Protein AF-A0A527H981-F1 (afdb_monomer_lite)

Radius of gyration: 17.96 Å; chains: 1; bounding box: 39×28×57 Å

Secondary structure (DSSP, 8-state):
-EEEEEEBSSSTT-EEEEEE-SS-EEEE-SS--TT-SSBPBPPPPP-SEEE---TT----S-HHHHHHHHHHHHHT-TT-------TTTHHHHHHHH--S--EEEGGGHHHHHHHHH-GGGB-TTHHHHHHHHHHHSEEE-TTSPPP-

Foldseek 3Di:
DDKDWWFQQQWVVQIKMWDDPPPFIEIEREHHDPQQQWFHTDDDDDGPYYHYDCPPPPDVQHPLNVLQVVQVVQVVCPVGDDDDDDLIGPVLSNLVSHPDEEADAQVSLVSQLVRLVPVVGTDPPSSVSSVVSSVRHHHDHPPDDDDD

Sequence (148 aa):
LTIRTGRSGHVVGGVWFAVDDGESRVAYSADVVPDSNVFVMDTIPHCDLLVLDASYGADPVPGTARAREISQWVARHSDGCLLPTPLSGRSLELIAALPGPFAIHAGMRSSLEAQIGATAALLPGVSALLRRRLQEAADWTDADPLPS

Structure (mmCIF, N/CA/C/O backbone):
data_AF-A0A527H981-F1
#
_entry.id   AF-A0A527H981-F1
#
loop_
_atom_site.group_PDB
_atom_site.id
_atom_site.type_symbol
_atom_site.label_atom_id
_atom_site.label_alt_id
_atom_site.label_comp_id
_atom_site.label_asym_id
_atom_site.label_entity_id
_atom_site.label_seq_id
_atom_site.pdbx_PDB_ins_code
_atom_site.Cartn_x
_atom_site.Cartn_y
_atom_site.Cartn_z
_atom_site.occupancy
_atom_site.B_iso_or_equiv
_atom_site.auth_seq_id
_atom_site.auth_comp_id
_atom_site.auth_asym_id
_atom_site.auth_atom_id
_atom_site.pdbx_PDB_model_num
ATOM 1 N N . LEU A 1 1 ? -7.596 4.588 30.648 1.00 92.75 1 LEU A N 1
ATOM 2 C CA . LEU A 1 1 ? -7.372 4.972 29.240 1.00 92.75 1 LEU A CA 1
ATOM 3 C C . LEU A 1 1 ? -6.395 4.001 28.588 1.00 92.75 1 LEU A C 1
ATOM 5 O O . LEU A 1 1 ? -5.260 3.889 29.044 1.00 92.75 1 LEU A O 1
ATOM 9 N N . THR A 1 2 ? -6.827 3.309 27.541 1.00 97.50 2 THR A N 1
ATOM 10 C CA . THR A 1 2 ? -6.026 2.379 26.742 1.00 97.50 2 THR A CA 1
ATOM 11 C C . THR A 1 2 ? -6.109 2.784 25.276 1.00 97.50 2 THR A C 1
ATOM 13 O O . THR A 1 2 ? -7.185 3.114 24.783 1.00 97.50 2 THR A O 1
ATOM 16 N N . ILE A 1 3 ? -4.972 2.753 24.578 1.00 97.56 3 ILE A N 1
ATOM 17 C CA . ILE A 1 3 ? -4.891 3.033 23.142 1.00 97.56 3 ILE A CA 1
ATOM 18 C C . ILE A 1 3 ? -4.506 1.744 22.426 1.00 97.56 3 ILE A C 1
ATOM 20 O O . ILE A 1 3 ? -3.540 1.079 22.800 1.00 97.56 3 ILE A O 1
ATOM 24 N N . ARG A 1 4 ? -5.263 1.399 21.387 1.00 97.62 4 ARG A N 1
ATOM 25 C CA . ARG A 1 4 ? -4.958 0.301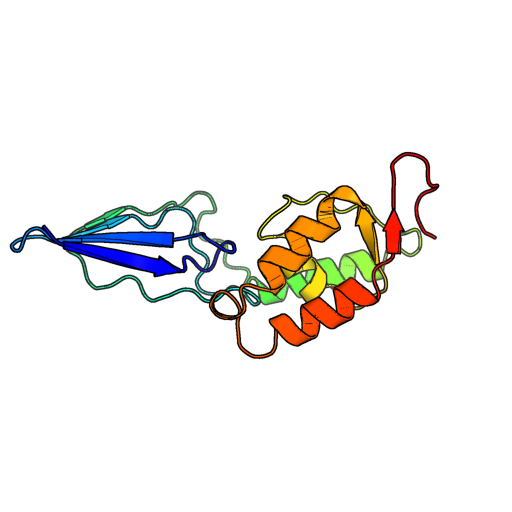 20.467 1.00 97.62 4 ARG A CA 1
ATOM 26 C C . ARG A 1 4 ? -4.780 0.866 19.073 1.00 97.62 4 ARG A C 1
ATOM 28 O O . ARG A 1 4 ? -5.548 1.732 18.675 1.00 97.62 4 ARG A O 1
ATOM 35 N N . THR A 1 5 ? -3.812 0.354 18.331 1.00 97.62 5 THR A N 1
ATOM 36 C CA . THR A 1 5 ? -3.579 0.733 16.937 1.00 97.62 5 THR A CA 1
ATOM 37 C C . THR A 1 5 ? -3.609 -0.498 16.045 1.00 97.62 5 THR A C 1
ATOM 39 O O . THR A 1 5 ? -3.434 -1.626 16.516 1.00 97.62 5 THR A O 1
ATOM 42 N N . GLY A 1 6 ? -3.820 -0.276 14.755 1.00 97.50 6 GLY A N 1
ATOM 43 C CA . GLY A 1 6 ? -3.646 -1.294 13.730 1.00 97.50 6 GLY A CA 1
ATOM 44 C C . GLY A 1 6 ? -3.369 -0.660 12.378 1.00 97.50 6 GLY A C 1
ATOM 45 O O . GLY A 1 6 ? -3.583 0.536 12.187 1.00 97.50 6 GLY A O 1
ATOM 46 N N . ARG A 1 7 ? -2.840 -1.454 11.450 1.00 97.62 7 ARG A N 1
ATOM 47 C CA . ARG A 1 7 ? -2.476 -1.020 10.097 1.00 97.62 7 ARG A CA 1
ATOM 48 C C . ARG A 1 7 ? -3.726 -0.590 9.331 1.00 97.62 7 ARG A C 1
ATOM 50 O O . ARG A 1 7 ? -4.739 -1.288 9.376 1.00 97.62 7 ARG A O 1
ATOM 57 N N . SER A 1 8 ? -3.652 0.521 8.601 1.00 96.50 8 SER A N 1
ATOM 58 C CA . SER A 1 8 ? -4.806 1.065 7.868 1.00 96.50 8 SER A CA 1
ATOM 59 C C . SER A 1 8 ? -5.022 0.451 6.479 1.00 96.50 8 SER A C 1
ATOM 61 O O . SER A 1 8 ? -6.052 0.689 5.854 1.00 96.50 8 SER A O 1
ATOM 63 N N . GLY A 1 9 ? -4.055 -0.316 5.965 1.00 95.94 9 GLY A N 1
ATOM 64 C CA . GLY A 1 9 ? -4.081 -0.824 4.589 1.00 95.94 9 GLY A CA 1
ATOM 65 C C . GLY A 1 9 ? -3.854 0.246 3.514 1.00 95.94 9 GLY A C 1
ATOM 66 O O . GLY A 1 9 ? -3.883 -0.070 2.332 1.00 95.94 9 GLY A O 1
ATOM 67 N N . HIS A 1 10 ? -3.615 1.507 3.889 1.00 95.12 10 HIS A N 1
ATOM 68 C CA . HIS A 1 10 ? -3.446 2.595 2.923 1.00 95.12 10 HIS A CA 1
ATOM 69 C C . HIS A 1 10 ? -1.988 2.766 2.467 1.00 95.12 10 HIS A C 1
ATOM 71 O O . HIS A 1 10 ? -1.702 2.787 1.271 1.00 95.12 10 HIS A O 1
ATOM 77 N N . VAL A 1 11 ? -1.061 2.866 3.425 1.00 96.19 11 VAL A N 1
ATOM 78 C CA . VAL A 1 11 ? 0.387 3.035 3.211 1.00 96.19 11 VAL A CA 1
ATOM 79 C C . VAL A 1 11 ? 1.172 2.349 4.332 1.00 96.19 11 VAL A C 1
ATOM 81 O O . VAL A 1 11 ? 0.643 2.124 5.423 1.00 96.19 11 VAL A O 1
ATOM 84 N N . VAL A 1 12 ? 2.464 2.071 4.122 1.00 96.69 12 VAL A N 1
ATOM 85 C CA . VAL A 1 12 ? 3.352 1.651 5.223 1.00 96.69 12 VAL A CA 1
ATOM 86 C C . VAL A 1 12 ? 3.402 2.742 6.294 1.00 96.69 12 VAL A C 1
ATOM 88 O O . VAL A 1 12 ? 3.679 3.899 5.991 1.00 96.69 12 VAL A O 1
ATOM 91 N N . GLY A 1 13 ? 3.151 2.361 7.548 1.00 94.94 13 GLY A N 1
ATOM 92 C CA . GLY A 1 13 ? 3.095 3.283 8.687 1.00 94.94 13 GLY A CA 1
ATOM 93 C C . GLY A 1 13 ? 1.733 3.955 8.895 1.00 94.94 13 GLY A C 1
ATOM 94 O O . GLY A 1 13 ? 1.532 4.572 9.937 1.00 94.94 13 GLY A O 1
ATOM 95 N N . GLY A 1 14 ? 0.788 3.801 7.960 1.00 95.69 14 GLY A N 1
ATOM 96 C CA . GLY A 1 14 ? -0.595 4.236 8.142 1.00 95.69 14 GLY A CA 1
ATOM 97 C C . GLY A 1 14 ? -1.299 3.391 9.202 1.00 95.69 14 GLY A C 1
ATOM 98 O O . GLY A 1 14 ? -1.247 2.156 9.156 1.00 95.69 14 GLY A O 1
ATOM 99 N N . VAL A 1 15 ? -1.950 4.051 10.162 1.00 96.81 15 VAL A N 1
ATOM 100 C CA . VAL A 1 15 ? -2.636 3.390 11.275 1.00 96.81 15 VAL A CA 1
ATOM 101 C C . VAL A 1 15 ? -4.013 3.982 11.525 1.00 96.81 15 VAL A C 1
ATOM 103 O O . VAL A 1 15 ? -4.213 5.187 11.399 1.00 96.81 15 VAL A O 1
ATOM 106 N N . TRP A 1 16 ? -4.931 3.131 11.965 1.00 97.69 16 TRP A N 1
ATOM 107 C CA . TRP A 1 16 ? -6.085 3.554 12.748 1.00 97.69 16 TRP A CA 1
ATOM 108 C C . TRP A 1 16 ? -5.751 3.439 14.238 1.00 97.69 16 TRP A C 1
ATOM 110 O O . TRP A 1 16 ? -4.854 2.681 14.631 1.00 97.69 16 TRP A O 1
ATOM 120 N N . PHE A 1 17 ? -6.486 4.152 15.090 1.00 97.62 17 PHE A N 1
ATOM 121 C CA . PHE A 1 17 ? -6.393 3.972 16.537 1.00 97.62 17 PHE A CA 1
ATOM 122 C C . PHE A 1 17 ? -7.762 3.978 17.215 1.00 97.62 17 PHE A C 1
ATOM 124 O O . PHE A 1 17 ? -8.693 4.650 16.780 1.00 97.62 17 PHE A O 1
ATOM 131 N N . ALA A 1 18 ? -7.875 3.215 18.297 1.00 98.12 18 ALA A N 1
ATOM 132 C CA . ALA A 1 18 ? -9.037 3.162 19.165 1.00 98.12 18 ALA A CA 1
ATOM 133 C C . ALA A 1 18 ? -8.631 3.545 20.589 1.00 98.12 18 ALA A C 1
ATOM 135 O O . ALA A 1 18 ? -7.655 3.012 21.126 1.00 98.12 18 ALA A O 1
ATOM 136 N N . VAL A 1 19 ? -9.388 4.460 21.183 1.00 98.19 19 VAL A N 1
ATOM 137 C CA . VAL A 1 19 ? -9.220 4.939 22.554 1.00 98.19 19 VAL A CA 1
ATOM 138 C C . VAL A 1 19 ? -10.363 4.388 23.392 1.00 98.19 19 VAL A C 1
ATOM 140 O O . VAL A 1 19 ? -11.522 4.491 23.000 1.00 98.19 19 VAL A O 1
ATOM 143 N N . ASP A 1 20 ? -10.020 3.788 24.524 1.00 97.81 20 ASP A N 1
ATOM 144 C CA . ASP A 1 20 ? -10.946 3.150 25.458 1.00 97.81 20 ASP A CA 1
ATOM 145 C C . ASP A 1 20 ? -10.698 3.707 26.864 1.00 97.81 20 ASP A C 1
ATOM 147 O O . ASP A 1 20 ? -9.562 3.681 27.357 1.00 97.81 20 ASP A O 1
ATOM 151 N N . ASP A 1 21 ? -11.722 4.263 27.502 1.00 97.38 21 ASP A N 1
ATOM 152 C CA . ASP A 1 21 ? -11.628 4.794 28.866 1.00 97.38 21 ASP A CA 1
ATOM 153 C C . ASP A 1 21 ? -12.124 3.822 29.949 1.00 97.38 21 ASP A C 1
ATOM 155 O O . ASP A 1 21 ? -11.899 4.087 31.131 1.00 97.38 21 ASP A O 1
ATOM 159 N N . GLY A 1 22 ? -12.667 2.664 29.560 1.00 96.62 22 GLY A N 1
ATOM 160 C CA . GLY A 1 22 ? -13.294 1.667 30.429 1.00 96.62 22 GLY A CA 1
ATOM 161 C C . GLY A 1 22 ? -14.825 1.668 30.383 1.00 96.62 22 GLY A C 1
ATOM 162 O O . GLY A 1 22 ? -15.428 0.683 30.807 1.00 96.62 22 GLY A O 1
ATOM 163 N N . GLU A 1 23 ? -15.448 2.720 29.849 1.00 97.25 23 GLU A N 1
ATOM 164 C CA . GLU A 1 23 ? -16.905 2.851 29.707 1.00 97.25 23 GLU A CA 1
ATOM 165 C C . GLU A 1 23 ? -17.328 2.979 28.244 1.00 97.25 23 GLU A C 1
ATOM 167 O O . GLU A 1 23 ? -18.368 2.457 27.849 1.00 97.25 23 GLU A O 1
ATOM 172 N N . SER A 1 24 ? -16.528 3.672 27.437 1.00 97.31 24 SER A N 1
ATOM 173 C CA . SER A 1 24 ? -16.774 3.909 26.020 1.00 97.31 24 SER A CA 1
ATOM 174 C C . SER A 1 24 ? -15.500 3.742 25.202 1.00 97.31 24 SER A C 1
ATOM 176 O O . SER A 1 24 ? -14.375 3.962 25.664 1.00 97.31 24 SER A O 1
ATOM 178 N N . ARG A 1 25 ? -15.679 3.380 23.934 1.00 98.25 25 ARG A N 1
ATOM 179 C CA . ARG A 1 25 ? -14.600 3.240 22.966 1.00 98.25 25 ARG A CA 1
ATOM 180 C C . ARG A 1 25 ? -14.886 4.030 21.701 1.00 98.25 25 ARG A C 1
ATOM 182 O O . ARG A 1 25 ? -15.877 3.797 21.014 1.00 98.25 25 ARG A O 1
ATOM 189 N N . VAL A 1 26 ? -13.935 4.881 21.335 1.00 98.38 26 VAL A N 1
ATO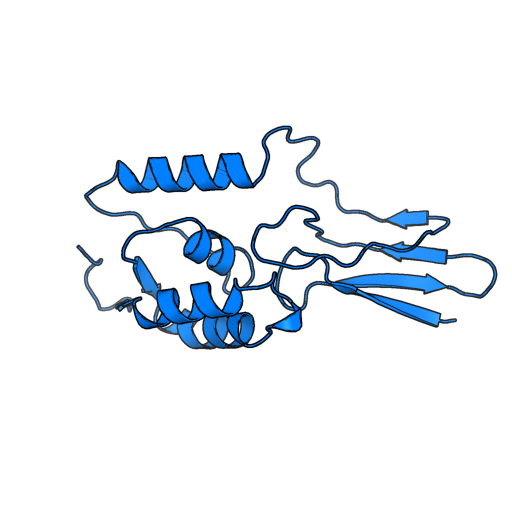M 190 C CA . VAL A 1 26 ? -13.960 5.659 20.092 1.00 98.38 26 VAL A CA 1
ATOM 191 C C . VAL A 1 26 ? -12.822 5.204 19.187 1.00 98.38 26 VAL A C 1
ATOM 193 O O . VAL A 1 26 ? -11.682 5.093 19.638 1.00 98.38 26 VAL A O 1
ATOM 196 N N . ALA A 1 27 ? -13.112 4.951 17.913 1.00 98.19 27 ALA A N 1
ATOM 197 C CA . ALA A 1 27 ? -12.114 4.649 16.892 1.00 98.19 27 ALA A CA 1
ATOM 198 C C . ALA A 1 27 ? -12.002 5.789 15.873 1.00 98.19 27 ALA A C 1
ATOM 200 O O . ALA A 1 27 ? -13.008 6.335 15.428 1.00 98.19 27 ALA A O 1
ATOM 201 N N . TYR A 1 28 ? -10.774 6.114 15.480 1.00 97.50 28 TYR A N 1
ATOM 202 C CA . TYR A 1 28 ? -10.457 7.035 14.394 1.00 97.50 28 TYR A CA 1
ATOM 203 C C . TYR A 1 28 ? -9.629 6.294 13.344 1.00 97.50 28 TYR A C 1
ATOM 205 O O . TYR A 1 28 ? -8.587 5.714 13.670 1.00 97.50 28 TYR A O 1
ATOM 213 N N . SER A 1 29 ? -10.101 6.276 12.095 1.00 94.19 29 SER A N 1
ATOM 214 C CA . SER A 1 29 ? -9.493 5.450 11.046 1.00 94.19 29 SER A CA 1
ATOM 215 C C . SER A 1 29 ? -8.479 6.173 10.162 1.00 94.19 29 SER A C 1
ATOM 217 O O . SER A 1 29 ? -7.631 5.499 9.585 1.00 94.19 29 SER A O 1
ATOM 219 N N . ALA A 1 30 ? -8.567 7.504 10.037 1.00 90.44 30 ALA A N 1
ATOM 220 C CA . ALA A 1 30 ? -7.957 8.236 8.919 1.00 90.44 30 ALA A CA 1
ATOM 221 C C . ALA A 1 30 ? -8.282 7.550 7.568 1.00 90.44 30 ALA A C 1
ATOM 223 O O . ALA A 1 30 ? -9.357 6.951 7.427 1.00 90.44 30 ALA A O 1
ATOM 224 N N . ASP A 1 31 ? -7.351 7.602 6.610 1.00 93.25 31 ASP A N 1
ATOM 225 C CA . ASP A 1 31 ? -7.410 6.839 5.365 1.00 93.25 31 ASP A CA 1
ATOM 226 C C . ASP A 1 31 ? -7.216 5.338 5.617 1.00 93.25 31 ASP A C 1
ATOM 228 O O . ASP A 1 31 ? -6.143 4.880 6.036 1.00 93.25 31 ASP A O 1
ATOM 232 N N . VAL A 1 32 ? -8.247 4.559 5.287 1.00 93.38 32 VAL A N 1
ATOM 233 C CA . VAL A 1 32 ? -8.224 3.093 5.311 1.00 93.38 32 VAL A CA 1
ATOM 234 C C . VAL A 1 32 ? -8.533 2.518 3.939 1.00 93.38 32 VAL A C 1
ATOM 236 O O . VAL A 1 32 ? -9.374 3.032 3.206 1.00 93.38 32 VAL A O 1
ATOM 239 N N . VAL A 1 33 ? -7.866 1.415 3.603 1.00 91.88 33 VAL A N 1
ATOM 240 C CA . VAL A 1 33 ? -8.128 0.657 2.374 1.00 91.88 33 VAL A CA 1
ATOM 241 C C . VAL A 1 33 ? -8.179 -0.832 2.729 1.00 91.88 33 VAL A C 1
ATOM 243 O O . VAL A 1 33 ? -7.144 -1.500 2.711 1.00 91.88 33 VAL A O 1
ATOM 246 N N . PRO A 1 34 ? -9.367 -1.366 3.074 1.00 89.19 34 PRO A N 1
ATOM 247 C CA . PRO A 1 34 ? -9.523 -2.771 3.458 1.00 89.19 34 PRO A CA 1
ATOM 248 C C . PRO A 1 34 ? -9.107 -3.755 2.361 1.00 89.19 34 PRO A C 1
ATOM 250 O O . PRO A 1 34 ? -8.508 -4.786 2.653 1.00 89.19 34 PRO A O 1
ATOM 253 N N . ASP A 1 35 ? -9.379 -3.404 1.102 1.00 88.62 35 ASP A N 1
ATOM 254 C CA . ASP A 1 35 ? -9.197 -4.277 -0.061 1.00 88.62 35 ASP A CA 1
ATOM 255 C C . ASP A 1 35 ? -7.927 -3.947 -0.870 1.00 88.62 35 ASP A C 1
ATOM 257 O O . ASP A 1 35 ? -7.898 -4.092 -2.097 1.00 88.62 35 ASP A O 1
ATOM 261 N N . SER A 1 36 ? -6.865 -3.455 -0.217 1.00 92.75 36 SER A N 1
ATOM 262 C CA . SER A 1 36 ? -5.583 -3.258 -0.907 1.00 92.75 36 SER A CA 1
ATOM 263 C C . SER A 1 36 ? -5.003 -4.604 -1.350 1.00 92.75 36 SER A C 1
ATOM 265 O O . SER A 1 36 ? -4.998 -5.582 -0.607 1.00 92.75 36 SER A O 1
ATOM 267 N N . ASN A 1 37 ? -4.434 -4.643 -2.557 1.00 92.94 37 ASN A N 1
ATOM 268 C CA . ASN A 1 37 ? -3.699 -5.812 -3.056 1.00 92.94 37 ASN A CA 1
ATOM 269 C C . ASN A 1 37 ? -2.239 -5.849 -2.577 1.00 92.94 37 ASN A C 1
ATOM 271 O O . ASN A 1 37 ? -1.492 -6.759 -2.940 1.00 92.94 37 ASN A O 1
ATOM 275 N N . VAL A 1 38 ? -1.812 -4.851 -1.801 1.00 96.69 38 VAL A N 1
ATOM 276 C CA . VAL A 1 38 ? -0.427 -4.697 -1.345 1.00 96.69 38 VAL A CA 1
ATOM 277 C C . VAL A 1 38 ? -0.346 -4.638 0.170 1.00 96.69 38 VAL A C 1
ATOM 279 O O . VAL A 1 38 ? 0.466 -5.356 0.754 1.00 96.69 38 VAL A O 1
ATOM 282 N N . PHE A 1 39 ? -1.160 -3.799 0.804 1.00 97.50 39 PHE A N 1
ATOM 283 C CA . PHE A 1 39 ? -1.042 -3.499 2.226 1.00 97.50 39 PHE A CA 1
ATOM 284 C C . PHE A 1 39 ? -2.019 -4.318 3.062 1.00 97.50 39 PHE A C 1
ATOM 286 O O . PHE A 1 39 ? -3.163 -4.538 2.678 1.00 97.50 39 PHE A O 1
ATOM 293 N N . VAL A 1 40 ? -1.575 -4.736 4.246 1.00 97.06 40 VAL A N 1
ATOM 294 C CA . VAL A 1 40 ? -2.466 -5.353 5.232 1.00 97.06 40 VAL A CA 1
ATOM 295 C C . VAL A 1 40 ? -3.226 -4.259 5.971 1.00 97.06 40 VAL A C 1
ATOM 297 O O . VAL A 1 40 ? -2.613 -3.320 6.484 1.00 97.06 40 VAL A O 1
ATOM 300 N N . MET A 1 41 ? -4.540 -4.425 6.099 1.00 97.12 41 MET A N 1
ATOM 301 C CA . MET A 1 41 ? -5.350 -3.691 7.065 1.00 97.12 41 MET A CA 1
ATOM 302 C C . MET A 1 41 ? -5.676 -4.591 8.259 1.00 97.12 41 MET A C 1
ATOM 304 O O . MET A 1 41 ? -6.151 -5.714 8.089 1.00 97.12 41 MET A O 1
ATOM 308 N N . ASP A 1 42 ? -5.443 -4.097 9.473 1.00 97.50 42 ASP A N 1
ATOM 309 C CA . ASP A 1 42 ? -5.971 -4.731 10.680 1.00 97.50 42 ASP A CA 1
ATOM 310 C C . ASP A 1 42 ? -7.441 -4.355 10.861 1.00 97.50 42 ASP A C 1
ATOM 312 O O . ASP A 1 42 ? -7.826 -3.205 10.647 1.00 97.50 42 ASP A O 1
ATOM 316 N N . THR A 1 43 ? -8.270 -5.299 11.303 1.00 96.19 43 THR A N 1
ATOM 317 C CA . THR A 1 43 ? -9.685 -5.029 11.577 1.00 96.19 43 THR A CA 1
ATOM 318 C C . THR A 1 43 ? -9.829 -3.995 12.693 1.00 96.19 43 THR A C 1
ATOM 320 O O . THR A 1 43 ? -9.331 -4.199 13.804 1.00 96.19 43 THR A O 1
ATOM 323 N N . ILE A 1 44 ? -10.556 -2.909 12.417 1.00 96.75 44 ILE A N 1
ATOM 324 C CA . ILE A 1 44 ? -10.941 -1.929 13.438 1.00 96.75 44 ILE A CA 1
ATOM 325 C C . ILE A 1 44 ? -11.828 -2.648 14.473 1.00 96.75 44 ILE A C 1
ATOM 327 O O . ILE A 1 44 ? -12.802 -3.300 14.087 1.00 96.75 44 ILE A O 1
ATOM 331 N N . PRO A 1 45 ? -11.509 -2.590 15.779 1.00 95.44 45 PRO A N 1
ATOM 332 C CA . PRO A 1 45 ? -12.281 -3.288 16.798 1.00 95.44 45 PRO A CA 1
ATOM 333 C C . PRO A 1 45 ? -13.682 -2.684 16.937 1.00 95.44 45 PRO A C 1
ATOM 335 O O . PRO A 1 45 ? -13.901 -1.515 16.626 1.00 95.44 45 PRO A O 1
ATOM 338 N N . HIS A 1 46 ? -14.611 -3.458 17.504 1.00 96.00 46 HIS A N 1
ATOM 339 C CA . HIS A 1 46 ? -15.904 -2.925 17.938 1.00 96.00 46 HIS A CA 1
ATOM 340 C C . HIS A 1 46 ? -15.704 -1.686 18.821 1.00 96.00 46 HIS A C 1
ATOM 342 O O . HIS A 1 46 ? -14.884 -1.730 19.747 1.00 96.00 46 HIS A O 1
ATOM 348 N N . CYS A 1 47 ? -16.457 -0.625 18.539 1.00 97.50 47 CYS A N 1
ATOM 349 C CA . CYS A 1 47 ? -16.433 0.674 19.206 1.00 97.50 47 CY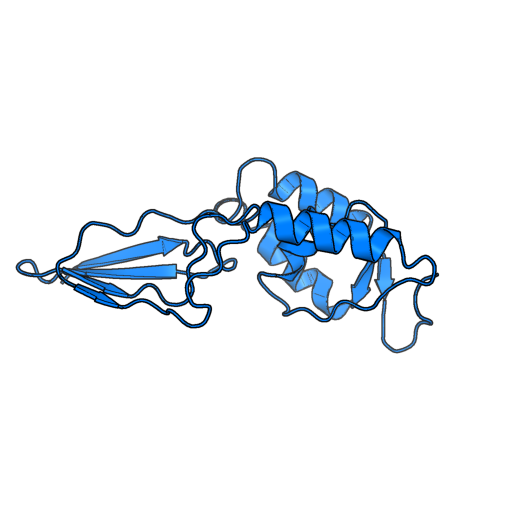S A CA 1
ATOM 350 C C . CYS A 1 47 ? -17.845 1.282 19.230 1.00 97.50 47 CYS A C 1
ATOM 352 O O . CYS A 1 47 ? -18.697 0.888 18.435 1.00 97.50 47 CYS A O 1
ATOM 354 N N . ASP A 1 48 ? -18.077 2.227 20.139 1.00 98.38 48 ASP A N 1
ATOM 355 C CA . ASP A 1 48 ? -19.352 2.943 20.285 1.00 98.38 48 ASP A CA 1
ATOM 356 C C . ASP A 1 48 ? -19.476 4.089 19.273 1.00 98.38 48 ASP A C 1
ATOM 358 O O . ASP A 1 48 ? -20.574 4.452 18.854 1.00 98.38 48 ASP A O 1
ATOM 362 N N . LEU A 1 49 ? -18.335 4.641 18.850 1.00 98.19 49 LEU A N 1
ATOM 363 C CA . LEU A 1 49 ? -18.243 5.658 17.810 1.00 98.19 49 LEU A CA 1
ATOM 364 C C . LEU A 1 49 ? -17.045 5.390 16.896 1.00 98.19 49 LEU A C 1
ATOM 366 O O . LEU A 1 49 ? -15.912 5.262 17.364 1.00 98.19 49 LEU A O 1
ATOM 370 N N . LEU A 1 50 ? -17.295 5.383 15.587 1.00 97.31 50 LEU A N 1
ATOM 371 C CA . LEU A 1 50 ? -16.270 5.347 14.549 1.00 97.31 50 LEU A CA 1
ATOM 372 C C . LEU A 1 50 ? -16.240 6.683 13.802 1.00 97.31 50 LEU A C 1
ATOM 374 O O . LEU A 1 50 ? -17.234 7.091 13.205 1.00 97.31 50 LEU A O 1
ATOM 378 N N . VAL A 1 51 ? -15.079 7.331 13.799 1.00 96.75 51 VAL A N 1
ATOM 379 C CA . VAL A 1 51 ? -14.776 8.492 12.961 1.00 96.75 51 VAL A CA 1
ATOM 380 C C . VAL A 1 51 ? -13.972 8.009 11.757 1.00 96.75 51 VAL A C 1
ATOM 382 O O . VAL A 1 51 ? -12.835 7.553 11.909 1.00 96.75 51 VAL A O 1
ATOM 385 N N . LEU A 1 52 ? -14.572 8.103 10.570 1.00 92.81 52 LEU A N 1
ATOM 386 C CA . LEU A 1 52 ? -13.994 7.644 9.309 1.00 92.81 52 LEU A CA 1
ATOM 387 C C . LEU A 1 52 ? -13.909 8.756 8.263 1.00 92.81 52 LEU A C 1
ATOM 389 O O . LEU A 1 52 ? -14.760 9.647 8.229 1.00 92.81 52 LEU A O 1
ATOM 393 N N . ASP A 1 53 ? -12.901 8.666 7.397 1.00 90.38 53 ASP A N 1
ATOM 394 C CA . ASP A 1 53 ? -12.824 9.455 6.170 1.00 90.38 53 ASP A CA 1
ATOM 395 C C . ASP A 1 53 ? -13.689 8.800 5.076 1.00 90.38 53 ASP A C 1
ATOM 397 O O . ASP A 1 53 ? -13.633 7.588 4.862 1.00 90.38 53 ASP A O 1
ATOM 401 N N . ALA A 1 54 ? -14.514 9.603 4.400 1.00 88.44 54 ALA A N 1
ATOM 402 C CA . ALA A 1 54 ? -15.425 9.176 3.338 1.00 88.44 54 ALA A CA 1
ATOM 403 C C . ALA A 1 54 ? -15.209 9.958 2.026 1.00 88.44 54 ALA A C 1
ATOM 405 O O . ALA A 1 54 ? -16.145 10.145 1.246 1.00 88.44 54 ALA A O 1
ATOM 406 N N . SER A 1 55 ? -13.978 10.413 1.770 1.00 86.44 55 SER A N 1
ATOM 407 C CA . SER A 1 55 ? -13.626 11.301 0.650 1.00 86.44 55 SER A CA 1
ATOM 408 C C . SER A 1 55 ? -13.983 10.779 -0.751 1.00 86.44 55 SER A C 1
ATOM 410 O O . SER A 1 55 ? -14.232 11.581 -1.649 1.00 86.44 55 SER A O 1
ATOM 412 N N . TYR A 1 56 ? -14.036 9.459 -0.961 1.00 77.25 56 TYR A N 1
ATOM 413 C CA . TYR A 1 56 ? -14.234 8.857 -2.293 1.00 77.25 56 TYR A CA 1
ATOM 414 C C . TYR A 1 56 ? -15.665 8.363 -2.568 1.00 77.25 56 TYR A C 1
ATOM 416 O O . TYR A 1 56 ? -15.944 7.874 -3.663 1.00 77.25 56 TYR A O 1
ATOM 424 N N . GLY A 1 57 ? -16.590 8.521 -1.613 1.00 77.00 57 GLY A N 1
ATOM 425 C CA . GLY A 1 57 ? -17.968 8.040 -1.746 1.00 77.00 57 GLY A CA 1
ATOM 426 C C . GLY A 1 57 ? -18.071 6.524 -1.977 1.00 77.00 57 GLY A C 1
ATOM 427 O O . GLY A 1 57 ? -17.133 5.767 -1.735 1.00 77.00 57 GLY A O 1
ATOM 428 N N . ALA A 1 58 ? -19.237 6.065 -2.438 1.00 77.50 58 ALA A N 1
ATOM 429 C CA . ALA A 1 58 ? -19.464 4.662 -2.781 1.00 77.50 58 ALA A CA 1
ATOM 430 C C . ALA A 1 58 ? -19.001 4.381 -4.220 1.00 77.50 58 ALA A C 1
ATOM 432 O O . ALA A 1 58 ? -19.814 4.325 -5.140 1.00 77.50 58 ALA A O 1
ATOM 433 N N . ASP A 1 59 ? -17.692 4.244 -4.420 1.00 82.69 59 ASP A N 1
ATOM 434 C CA . ASP A 1 59 ? -17.122 3.772 -5.683 1.00 82.69 59 ASP A CA 1
ATOM 435 C C . ASP A 1 59 ? -17.352 2.256 -5.821 1.00 82.69 59 ASP A C 1
ATOM 437 O O . ASP A 1 59 ? -16.760 1.480 -5.068 1.00 82.69 59 ASP A O 1
ATOM 441 N N . PRO A 1 60 ? -18.207 1.796 -6.754 1.00 86.31 60 PRO A N 1
ATOM 442 C CA . PRO A 1 60 ? -18.526 0.379 -6.867 1.00 86.31 60 PRO A CA 1
ATOM 443 C C . PRO A 1 60 ? -17.424 -0.417 -7.576 1.00 86.31 60 PRO A C 1
ATOM 445 O O . PRO A 1 60 ? -17.543 -1.636 -7.690 1.00 86.31 60 PRO A O 1
ATOM 448 N N . VAL A 1 61 ? -16.391 0.243 -8.115 1.00 90.25 61 VAL A N 1
ATOM 449 C CA . VAL A 1 61 ? -15.350 -0.415 -8.907 1.00 90.25 61 VAL A CA 1
ATOM 450 C C . VAL A 1 61 ? -14.261 -0.959 -7.977 1.00 90.25 61 VAL A C 1
ATOM 452 O O . VAL A 1 61 ? -13.543 -0.171 -7.357 1.00 90.25 61 VAL A O 1
ATOM 455 N N . PRO A 1 62 ? -14.054 -2.288 -7.914 1.00 89.12 62 PRO A N 1
ATOM 456 C CA . PRO A 1 62 ? -13.026 -2.867 -7.057 1.00 89.12 62 PRO A CA 1
ATOM 457 C C . PRO A 1 62 ? -11.616 -2.413 -7.450 1.00 89.12 62 PRO A C 1
ATOM 459 O O . PRO A 1 62 ? -11.300 -2.268 -8.636 1.00 89.12 62 PRO A O 1
ATOM 462 N N . GLY A 1 63 ? -10.720 -2.290 -6.466 1.00 88.06 63 GLY A N 1
ATOM 463 C CA . GLY A 1 63 ? -9.327 -1.893 -6.702 1.00 88.06 63 GLY A CA 1
ATOM 464 C C . GLY A 1 63 ? -8.588 -2.801 -7.696 1.00 88.06 63 GLY A C 1
ATOM 465 O O . GLY A 1 63 ? -7.806 -2.320 -8.514 1.00 88.06 63 GLY A O 1
ATOM 466 N N . THR A 1 64 ? -8.890 -4.103 -7.707 1.00 90.12 64 THR A N 1
ATOM 467 C CA . THR A 1 64 ? -8.350 -5.068 -8.684 1.00 90.12 64 THR A CA 1
ATOM 468 C C . THR A 1 64 ? -8.783 -4.770 -10.121 1.00 90.12 64 THR A C 1
ATOM 470 O O . THR A 1 64 ? -7.983 -4.908 -11.048 1.00 90.12 64 THR A O 1
ATOM 473 N N . ALA A 1 65 ? -10.029 -4.329 -10.324 1.00 93.69 65 ALA A N 1
ATOM 474 C CA . ALA A 1 65 ? -10.522 -3.926 -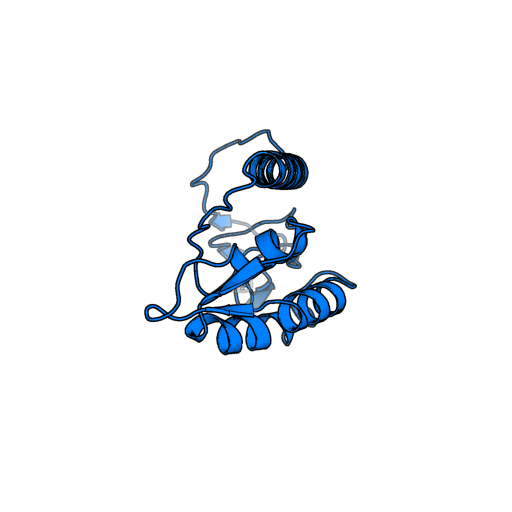11.636 1.00 93.69 65 ALA A CA 1
ATOM 475 C C . ALA A 1 65 ? -9.802 -2.660 -12.118 1.00 93.69 65 ALA A C 1
ATOM 477 O O . ALA A 1 65 ? -9.305 -2.644 -13.243 1.00 93.69 65 ALA A O 1
ATOM 478 N N . ARG A 1 66 ? -9.629 -1.666 -11.233 1.00 92.75 66 ARG A N 1
ATOM 479 C CA . ARG A 1 66 ? -8.866 -0.440 -11.528 1.00 92.75 66 ARG A CA 1
ATOM 480 C C . ARG A 1 66 ? -7.405 -0.739 -11.871 1.00 92.75 66 ARG A C 1
ATOM 482 O O . ARG A 1 66 ? -6.895 -0.240 -12.868 1.00 92.75 66 ARG A O 1
ATOM 489 N N . ALA A 1 67 ? -6.742 -1.603 -11.100 1.00 93.75 67 ALA A N 1
ATOM 490 C CA . ALA A 1 67 ? -5.363 -2.021 -11.362 1.00 93.75 67 ALA A CA 1
ATOM 491 C C . ALA A 1 67 ? -5.213 -2.680 -12.745 1.00 93.75 67 ALA A C 1
ATOM 493 O O . ALA A 1 67 ? -4.278 -2.376 -13.489 1.00 93.75 67 ALA A O 1
ATOM 494 N N . ARG A 1 68 ? -6.170 -3.538 -13.123 1.00 95.44 68 ARG A N 1
ATOM 495 C CA . ARG A 1 68 ? -6.214 -4.157 -14.453 1.00 95.44 68 ARG A CA 1
ATOM 496 C C . ARG A 1 68 ? -6.422 -3.123 -15.557 1.00 95.44 68 ARG A C 1
ATOM 498 O O . ARG A 1 68 ? -5.743 -3.198 -16.575 1.00 95.44 68 ARG A O 1
ATOM 505 N N . GLU A 1 69 ? -7.334 -2.174 -15.375 1.00 96.12 69 GLU A N 1
ATOM 506 C CA . GLU A 1 69 ? -7.591 -1.108 -16.350 1.00 96.12 69 GLU A CA 1
ATOM 507 C C . GLU A 1 69 ? -6.367 -0.213 -16.561 1.00 96.12 69 GLU A C 1
ATOM 509 O O . GLU A 1 69 ? -6.011 0.055 -17.708 1.00 96.12 69 GLU A O 1
ATOM 514 N N . ILE A 1 70 ? -5.676 0.171 -15.481 1.00 95.19 70 ILE A N 1
ATOM 515 C CA . ILE A 1 70 ? -4.415 0.923 -15.542 1.00 95.19 70 ILE A CA 1
ATOM 516 C C . ILE A 1 70 ? -3.364 0.122 -16.316 1.00 95.19 70 ILE A C 1
ATOM 518 O O . ILE A 1 70 ? -2.777 0.633 -17.264 1.00 95.19 70 ILE A O 1
ATOM 522 N N . SER A 1 71 ? -3.169 -1.152 -15.970 1.00 95.38 71 SER A N 1
ATOM 523 C CA . SER A 1 71 ? -2.204 -2.033 -16.640 1.00 95.38 71 SER A CA 1
ATOM 524 C C . SER A 1 71 ? -2.488 -2.179 -18.139 1.00 95.38 71 SER A C 1
ATOM 526 O O . SER A 1 71 ? -1.595 -2.027 -18.972 1.00 95.38 71 SER A O 1
ATOM 528 N N . GLN A 1 72 ? -3.758 -2.375 -18.505 1.00 95.88 72 GLN A N 1
ATOM 529 C CA . GLN A 1 72 ? -4.190 -2.432 -19.901 1.00 95.88 72 GLN A CA 1
ATOM 530 C C . GLN A 1 72 ? -4.012 -1.095 -20.625 1.00 95.88 72 GLN A C 1
ATOM 532 O O . GLN A 1 72 ? -3.717 -1.088 -21.817 1.00 95.88 72 GLN A O 1
ATOM 537 N N . TRP A 1 73 ? -4.228 0.028 -19.939 1.00 95.75 73 TRP A N 1
ATOM 538 C CA . TRP A 1 73 ? -4.008 1.354 -20.504 1.00 95.75 73 TRP A CA 1
ATOM 539 C C . TRP A 1 73 ? -2.525 1.582 -20.788 1.00 95.75 73 TRP A C 1
ATOM 541 O O . TRP A 1 73 ? -2.194 1.909 -21.923 1.00 95.75 73 TRP A O 1
ATOM 551 N N . VAL A 1 74 ? -1.637 1.304 -19.828 1.00 94.56 74 VAL A N 1
ATOM 552 C CA . VAL A 1 74 ? -0.179 1.424 -20.005 1.00 94.56 74 VAL A CA 1
ATOM 553 C C . VAL A 1 74 ? 0.306 0.545 -21.159 1.00 94.56 74 VAL A C 1
ATOM 555 O O . VAL A 1 74 ? 1.030 1.019 -22.026 1.00 94.56 74 VAL A O 1
ATOM 558 N N . ALA A 1 75 ? -0.173 -0.698 -21.256 1.00 92.81 75 ALA A N 1
ATOM 559 C CA . ALA A 1 75 ? 0.211 -1.617 -22.330 1.00 92.81 75 ALA A CA 1
ATOM 560 C C . ALA A 1 75 ? -0.158 -1.135 -23.750 1.00 92.81 75 ALA A C 1
ATOM 562 O O . ALA A 1 75 ? 0.411 -1.621 -24.724 1.00 92.81 75 ALA A O 1
ATOM 563 N N . ARG A 1 76 ? -1.112 -0.202 -23.888 1.00 93.94 76 ARG A N 1
ATOM 564 C CA . ARG A 1 76 ? -1.489 0.397 -25.182 1.00 93.94 76 ARG A CA 1
ATOM 565 C C . ARG A 1 76 ? -0.659 1.627 -25.560 1.00 93.94 76 ARG A C 1
ATOM 567 O O . ARG A 1 76 ? -0.812 2.108 -26.677 1.00 93.94 76 ARG A O 1
ATOM 574 N N . HIS A 1 77 ? 0.185 2.134 -24.663 1.00 91.62 77 HIS A N 1
ATOM 575 C CA . HIS A 1 77 ? 1.013 3.320 -24.889 1.00 91.62 77 HIS A CA 1
ATOM 576 C C . HIS A 1 77 ? 2.476 2.891 -25.027 1.00 91.62 77 HIS A C 1
ATOM 578 O O . HIS A 1 77 ? 3.234 2.898 -24.061 1.00 91.62 77 HIS A O 1
ATOM 584 N N . SER A 1 78 ? 2.854 2.478 -26.240 1.00 83.88 78 SER A N 1
ATOM 585 C CA . SER A 1 78 ? 4.197 1.962 -26.547 1.00 83.88 78 SER A CA 1
ATOM 586 C C . SER A 1 78 ? 5.309 2.995 -26.396 1.00 83.88 78 SER A C 1
ATOM 588 O O . SER A 1 78 ? 6.447 2.604 -26.186 1.00 83.88 78 SER A O 1
ATOM 590 N N . ASP A 1 79 ? 4.980 4.285 -26.465 1.00 87.25 79 ASP A N 1
ATOM 591 C CA . ASP A 1 79 ? 5.941 5.385 -26.299 1.00 87.25 79 ASP A CA 1
ATOM 592 C C . ASP A 1 79 ? 6.222 5.702 -24.814 1.00 87.25 79 ASP A C 1
ATOM 594 O O . ASP A 1 79 ? 6.872 6.695 -24.489 1.00 87.25 79 ASP A O 1
ATOM 598 N N . GLY A 1 80 ? 5.701 4.874 -23.902 1.00 87.38 80 GLY A N 1
ATOM 599 C CA . GLY A 1 80 ? 5.822 5.044 -22.462 1.00 87.38 80 GLY A CA 1
ATOM 600 C C . GLY A 1 80 ? 4.808 6.027 -21.871 1.00 87.38 80 GLY A C 1
ATOM 601 O O . GLY A 1 80 ? 4.020 6.679 -22.558 1.00 87.38 80 GLY A O 1
ATOM 602 N N . CYS A 1 81 ? 4.800 6.114 -20.541 1.00 91.69 81 CYS A N 1
ATOM 603 C CA . CYS A 1 81 ? 3.995 7.082 -19.804 1.00 91.69 81 CYS A CA 1
ATOM 604 C C . CYS A 1 81 ? 4.660 7.448 -18.474 1.00 91.69 81 CYS A C 1
ATOM 606 O O . CYS A 1 81 ? 5.241 6.593 -17.804 1.00 91.69 81 CYS A O 1
ATOM 608 N N . LEU A 1 82 ? 4.510 8.705 -18.055 1.00 92.88 82 LEU A N 1
ATOM 609 C CA . LEU A 1 82 ? 4.909 9.157 -16.725 1.00 92.88 82 LEU A CA 1
ATOM 610 C C . LEU A 1 82 ? 3.730 9.019 -15.755 1.00 92.88 82 LEU A C 1
ATOM 612 O O . LEU A 1 82 ? 2.657 9.571 -15.998 1.00 92.88 82 LEU A O 1
ATOM 616 N N . LEU A 1 83 ? 3.936 8.308 -14.645 1.00 93.69 83 LEU A N 1
ATOM 617 C CA . LEU A 1 83 ? 2.935 8.117 -13.594 1.00 93.69 83 LEU A CA 1
ATOM 618 C C . LEU A 1 83 ? 3.396 8.828 -12.312 1.00 93.69 83 LEU A C 1
ATOM 620 O O . LEU A 1 83 ? 4.209 8.268 -11.576 1.00 93.69 83 LEU A O 1
ATOM 624 N N . PRO A 1 84 ? 2.918 10.053 -12.028 1.00 92.88 84 PRO A N 1
ATOM 625 C CA . PRO A 1 84 ? 3.300 10.767 -10.817 1.00 92.88 84 PRO A CA 1
ATOM 626 C C . PRO A 1 84 ? 2.671 10.103 -9.591 1.00 92.88 84 PRO A C 1
ATOM 628 O O . PRO A 1 84 ? 1.458 9.886 -9.530 1.00 92.88 84 PRO A O 1
ATOM 631 N N . THR A 1 85 ? 3.496 9.791 -8.597 1.00 94.12 85 THR A N 1
ATOM 632 C CA . THR A 1 85 ? 3.063 9.111 -7.377 1.00 94.12 85 THR A CA 1
ATOM 633 C C . THR A 1 85 ? 3.714 9.718 -6.137 1.00 94.12 85 THR A C 1
ATOM 635 O O . THR A 1 85 ? 4.821 10.255 -6.208 1.00 94.12 85 THR A O 1
ATOM 638 N N . PRO A 1 86 ? 3.056 9.629 -4.967 1.00 91.81 86 PRO A N 1
ATOM 639 C CA . PRO A 1 86 ? 3.703 9.937 -3.699 1.00 91.81 86 PRO A CA 1
ATOM 640 C C . PRO A 1 86 ? 4.876 8.984 -3.426 1.00 91.81 86 PRO A C 1
ATOM 642 O O . PRO A 1 86 ? 4.894 7.833 -3.877 1.00 91.81 86 PRO A O 1
ATOM 645 N N . LEU A 1 87 ? 5.828 9.436 -2.604 1.00 91.50 87 LEU A N 1
ATOM 646 C CA . LEU A 1 87 ? 6.959 8.611 -2.162 1.00 91.50 87 LEU A CA 1
ATOM 647 C C . LEU A 1 87 ? 6.516 7.362 -1.389 1.00 91.50 87 LEU A C 1
ATOM 649 O O . LEU A 1 87 ? 7.269 6.392 -1.343 1.00 91.50 87 LEU A O 1
ATOM 653 N N . SER A 1 88 ? 5.307 7.359 -0.817 1.00 89.25 88 SER A N 1
ATOM 654 C CA . SER A 1 88 ? 4.752 6.232 -0.072 1.00 89.25 88 SER A CA 1
ATOM 655 C C . SER A 1 88 ? 3.374 5.780 -0.549 1.00 89.25 88 SER A C 1
ATOM 657 O O . SER A 1 88 ? 2.607 6.545 -1.129 1.00 89.25 88 SER A O 1
ATOM 659 N N . GLY A 1 89 ? 3.056 4.504 -0.322 1.00 92.06 89 GLY A N 1
ATOM 660 C CA . GLY A 1 89 ? 1.740 3.954 -0.639 1.00 92.06 89 GLY A CA 1
ATOM 661 C C . GLY A 1 89 ? 1.575 3.573 -2.103 1.00 92.06 89 GLY A C 1
ATOM 662 O O . GLY A 1 89 ? 2.008 2.501 -2.529 1.00 92.06 89 GLY A O 1
ATOM 663 N N . ARG A 1 90 ? 0.952 4.471 -2.879 1.00 93.50 90 ARG A N 1
ATOM 664 C CA . ARG A 1 90 ? 0.474 4.212 -4.250 1.00 93.50 90 ARG A CA 1
ATOM 665 C C . ARG A 1 90 ? 1.556 3.679 -5.189 1.00 93.50 90 ARG A C 1
ATOM 667 O O . ARG A 1 90 ? 1.259 2.852 -6.047 1.00 93.50 90 ARG A O 1
ATOM 674 N N . SER A 1 91 ? 2.802 4.115 -5.009 1.00 95.50 91 SER A N 1
ATOM 675 C CA . SER A 1 91 ? 3.939 3.632 -5.798 1.00 95.50 91 SER A CA 1
ATOM 676 C C . SER A 1 91 ? 4.086 2.106 -5.737 1.00 95.50 91 SER A C 1
ATOM 678 O O . SER A 1 91 ? 4.309 1.476 -6.766 1.00 95.50 91 SER A O 1
ATOM 680 N N . LEU A 1 92 ? 3.888 1.484 -4.567 1.00 97.25 92 LEU A N 1
ATOM 681 C CA . LEU A 1 92 ? 3.987 0.026 -4.437 1.00 97.25 92 LEU A CA 1
ATOM 682 C C . LEU A 1 92 ? 2.836 -0.705 -5.138 1.00 97.25 92 LEU A C 1
ATOM 684 O O . LEU A 1 92 ? 3.059 -1.748 -5.747 1.00 97.25 92 LEU A O 1
ATOM 688 N N . GLU A 1 93 ? 1.621 -0.154 -5.101 1.00 95.94 93 GLU A N 1
ATOM 689 C CA . GLU A 1 93 ? 0.474 -0.733 -5.813 1.00 95.94 93 GLU A CA 1
ATOM 690 C C . GLU A 1 93 ? 0.665 -0.711 -7.330 1.00 95.94 93 GLU A C 1
ATOM 692 O O . GLU A 1 93 ? 0.345 -1.691 -8.000 1.00 95.94 93 GLU A O 1
ATOM 697 N N . LEU A 1 94 ? 1.241 0.363 -7.877 1.00 96.06 94 LEU A N 1
ATOM 698 C CA . LEU A 1 94 ? 1.535 0.441 -9.308 1.00 96.06 94 LEU A CA 1
ATOM 699 C C . LEU A 1 94 ? 2.662 -0.511 -9.720 1.00 96.06 94 LEU A C 1
ATOM 701 O O . LEU A 1 94 ? 2.516 -1.205 -10.725 1.00 96.06 94 LEU A O 1
ATOM 705 N N . I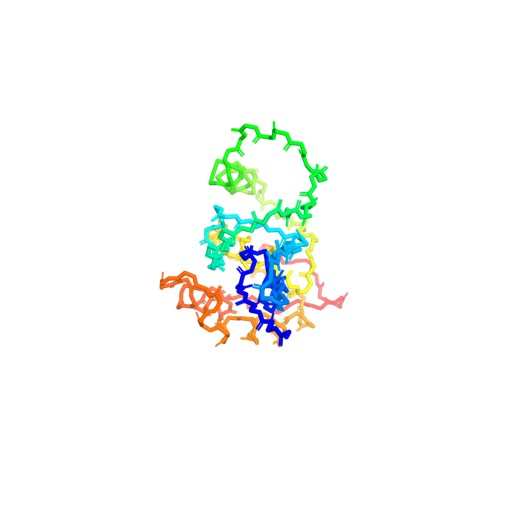LE A 1 95 ? 3.732 -0.625 -8.925 1.00 96.81 95 ILE A N 1
ATOM 706 C CA . ILE A 1 95 ? 4.802 -1.610 -9.171 1.00 96.81 95 ILE A CA 1
ATOM 707 C C . ILE A 1 95 ? 4.237 -3.042 -9.161 1.00 96.81 95 ILE A C 1
ATOM 709 O O . ILE A 1 95 ? 4.650 -3.878 -9.968 1.00 96.81 95 ILE A O 1
ATOM 713 N N . ALA A 1 96 ? 3.277 -3.337 -8.278 1.00 96.12 96 ALA A N 1
ATOM 714 C CA . ALA A 1 96 ? 2.608 -4.636 -8.240 1.00 96.12 96 ALA A CA 1
ATOM 715 C C . ALA A 1 96 ? 1.671 -4.868 -9.444 1.00 96.12 96 ALA A C 1
ATOM 717 O O . ALA A 1 96 ? 1.606 -5.987 -9.953 1.00 96.12 96 ALA A O 1
ATOM 718 N N . ALA A 1 97 ? 0.949 -3.838 -9.897 1.00 95.69 97 ALA A N 1
ATOM 719 C CA . ALA A 1 97 ? -0.085 -3.948 -10.932 1.00 95.69 97 ALA A CA 1
ATOM 720 C C . ALA A 1 97 ? 0.452 -3.941 -12.375 1.00 95.69 97 ALA A C 1
ATOM 722 O O . ALA A 1 97 ? -0.127 -4.571 -13.266 1.00 95.69 97 ALA A O 1
ATOM 723 N N . LEU A 1 98 ? 1.533 -3.206 -12.629 1.00 94.94 98 LEU A N 1
ATOM 724 C CA . LEU A 1 98 ? 2.133 -3.086 -13.955 1.00 94.94 98 LEU A CA 1
ATOM 725 C C . LEU A 1 98 ? 3.150 -4.210 -14.137 1.00 94.94 98 LEU A C 1
ATOM 727 O O . LEU A 1 98 ? 4.016 -4.313 -13.284 1.00 94.94 98 LEU A O 1
ATOM 731 N N . PRO A 1 99 ? 3.102 -5.049 -15.185 1.00 91.50 99 PRO A N 1
ATOM 732 C CA . PRO A 1 99 ? 4.027 -6.180 -15.347 1.00 91.50 99 PRO A CA 1
ATOM 733 C C . PRO A 1 99 ? 5.312 -5.846 -16.124 1.00 91.50 99 PRO A C 1
ATOM 735 O O . PRO A 1 99 ? 6.264 -6.620 -16.076 1.00 91.50 99 PRO A O 1
ATOM 738 N N . GLY A 1 100 ? 5.333 -4.730 -16.856 1.00 91.12 100 GLY A N 1
ATOM 739 C CA . GLY A 1 100 ? 6.434 -4.356 -17.744 1.00 91.12 100 GLY A CA 1
ATOM 740 C C . GLY A 1 100 ? 7.654 -3.752 -17.035 1.00 91.12 100 GLY A C 1
ATOM 741 O O . GLY A 1 100 ? 7.618 -3.514 -15.819 1.00 91.12 100 GLY A O 1
ATOM 742 N N . PRO A 1 101 ? 8.733 -3.489 -17.793 1.00 92.75 101 PRO A N 1
ATOM 743 C CA . PRO A 1 101 ? 9.844 -2.684 -17.305 1.00 92.75 101 PRO A CA 1
ATOM 744 C C . PRO A 1 101 ? 9.355 -1.277 -16.946 1.00 92.75 101 PRO A C 1
ATOM 746 O O . PRO A 1 101 ? 8.395 -0.767 -17.522 1.00 92.75 101 PRO A O 1
ATOM 749 N N . PHE A 1 102 ? 10.012 -0.660 -15.971 1.00 95.38 102 PHE A N 1
ATOM 750 C CA . PHE A 1 102 ? 9.753 0.716 -15.569 1.00 95.38 102 PHE A CA 1
ATOM 751 C C . PHE A 1 102 ? 11.042 1.346 -15.046 1.00 95.38 102 PHE A C 1
ATOM 753 O O . PHE A 1 102 ? 11.970 0.646 -14.635 1.00 95.38 102 PHE A O 1
ATOM 760 N N . ALA A 1 103 ? 11.074 2.673 -15.046 1.00 96.00 103 ALA A N 1
ATOM 761 C CA . ALA A 1 103 ? 12.079 3.443 -14.335 1.00 96.00 103 ALA A CA 1
ATOM 762 C C . ALA A 1 103 ? 11.435 4.159 -13.148 1.00 96.00 103 ALA A C 1
ATOM 764 O O . ALA A 1 103 ? 10.237 4.453 -13.153 1.00 96.00 103 ALA A O 1
ATOM 765 N N . ILE A 1 104 ? 12.243 4.451 -12.139 1.00 96.88 104 ILE A N 1
ATOM 766 C CA . ILE A 1 104 ? 11.876 5.321 -11.025 1.00 96.88 104 ILE A CA 1
ATOM 767 C C . ILE A 1 104 ? 12.804 6.522 -11.006 1.00 96.88 104 ILE A C 1
ATOM 769 O O . ILE A 1 104 ? 13.958 6.428 -11.418 1.00 96.88 104 ILE A O 1
ATOM 773 N N . HIS A 1 105 ? 12.334 7.641 -10.463 1.00 96.62 105 HIS A N 1
ATOM 774 C CA . HIS A 1 105 ? 13.260 8.712 -10.133 1.00 96.62 105 HIS A CA 1
ATOM 775 C C . HIS A 1 105 ? 14.229 8.221 -9.044 1.00 96.62 105 HIS A C 1
ATOM 777 O O . HIS A 1 105 ? 13.781 7.663 -8.037 1.00 96.62 105 HIS A O 1
ATOM 783 N N . ALA A 1 106 ? 15.536 8.446 -9.205 1.00 96.31 106 ALA A N 1
ATOM 784 C CA . ALA A 1 106 ? 16.574 7.921 -8.308 1.00 96.31 106 ALA A CA 1
ATOM 785 C C . ALA A 1 106 ? 16.324 8.287 -6.829 1.00 96.31 106 ALA A C 1
ATOM 787 O O . ALA A 1 106 ? 16.545 7.486 -5.920 1.00 96.31 106 ALA A O 1
ATOM 788 N N . GLY A 1 107 ? 15.760 9.475 -6.578 1.00 96.00 107 GLY A N 1
ATOM 789 C CA . GLY A 1 107 ? 15.370 9.927 -5.235 1.00 96.00 107 GLY A CA 1
ATOM 790 C C . GLY A 1 107 ? 14.247 9.115 -4.566 1.00 96.00 107 GLY A C 1
ATOM 791 O O . GLY A 1 107 ? 14.043 9.243 -3.362 1.00 96.00 107 GLY A O 1
ATOM 792 N N . MET A 1 108 ? 13.520 8.271 -5.304 1.00 96.88 108 MET A N 1
ATOM 793 C CA . MET A 1 108 ? 12.468 7.408 -4.754 1.00 96.88 108 MET A CA 1
ATOM 794 C C . MET A 1 108 ? 13.014 6.100 -4.181 1.00 96.88 108 MET A C 1
ATOM 796 O O . MET A 1 108 ? 12.359 5.502 -3.324 1.00 96.88 108 MET A O 1
ATOM 800 N N . ARG A 1 109 ? 14.187 5.637 -4.637 1.00 97.38 109 ARG A N 1
ATOM 801 C CA . ARG A 1 109 ? 14.670 4.271 -4.382 1.00 97.38 109 ARG A CA 1
ATOM 802 C C . ARG A 1 109 ? 14.728 3.934 -2.896 1.00 97.38 109 ARG A C 1
ATOM 804 O O . ARG A 1 109 ? 14.100 2.968 -2.473 1.00 97.38 109 ARG A O 1
ATOM 811 N N . SER A 1 110 ? 15.377 4.776 -2.094 1.00 97.50 110 SER A N 1
ATOM 812 C CA . SER A 1 110 ? 15.504 4.562 -0.644 1.00 97.50 110 SER A CA 1
ATOM 813 C C . SER A 1 110 ? 14.146 4.484 0.067 1.00 97.50 110 SER A C 1
ATOM 815 O O . SER A 1 110 ? 13.941 3.648 0.947 1.00 97.50 110 SER A O 1
ATOM 817 N N . SER A 1 111 ? 13.184 5.315 -0.348 1.00 97.25 111 SER A N 1
ATOM 818 C CA . SER A 1 111 ? 11.825 5.323 0.206 1.00 97.25 111 SER A CA 1
ATOM 819 C C . SER A 1 111 ? 11.053 4.057 -0.167 1.00 97.25 111 SER A C 1
ATOM 821 O O . SER A 1 111 ? 10.326 3.506 0.662 1.00 97.25 111 SER A O 1
ATOM 823 N N . LEU A 1 112 ? 11.200 3.572 -1.402 1.00 98.06 112 LEU A N 1
ATOM 824 C CA . LEU A 1 112 ? 10.576 2.328 -1.857 1.00 98.06 112 LEU A CA 1
ATOM 825 C C . LEU A 1 112 ? 11.185 1.116 -1.144 1.00 98.06 112 LEU A C 1
ATOM 827 O O . LEU A 1 112 ? 10.448 0.268 -0.647 1.00 98.06 112 LEU A O 1
ATOM 831 N N . GLU A 1 113 ? 12.511 1.063 -1.016 1.00 98.25 113 GLU A N 1
ATOM 832 C CA . GLU A 1 113 ? 13.222 0.002 -0.296 1.00 98.25 113 GLU A CA 1
ATOM 833 C C . GLU A 1 113 ? 12.795 -0.080 1.172 1.00 98.25 113 GLU A C 1
ATOM 835 O O . GLU A 1 113 ? 12.490 -1.171 1.660 1.00 98.25 113 GLU A O 1
ATOM 840 N N . ALA A 1 114 ? 12.698 1.063 1.860 1.00 98.00 114 ALA A N 1
ATOM 841 C CA . ALA A 1 114 ? 12.244 1.119 3.247 1.00 98.00 114 ALA A CA 1
ATOM 842 C C . ALA A 1 114 ? 10.821 0.557 3.407 1.00 98.00 114 ALA A C 1
ATOM 844 O O . ALA A 1 114 ? 10.565 -0.264 4.292 1.00 98.00 114 ALA A O 1
ATOM 845 N N . GLN A 1 115 ? 9.900 0.937 2.518 1.00 97.94 115 GLN A N 1
ATOM 846 C CA . GLN A 1 115 ? 8.524 0.441 2.555 1.00 97.94 115 GLN A CA 1
ATOM 847 C C . GLN A 1 115 ? 8.432 -1.053 2.237 1.00 97.94 115 GLN A C 1
ATOM 849 O O . GLN A 1 115 ? 7.735 -1.792 2.927 1.00 97.94 115 GLN A O 1
ATOM 854 N N . ILE A 1 116 ? 9.166 -1.525 1.229 1.00 98.25 116 ILE A N 1
ATOM 855 C CA . ILE A 1 116 ? 9.210 -2.947 0.867 1.00 98.25 116 ILE A CA 1
ATOM 856 C C . ILE A 1 116 ? 9.857 -3.782 1.989 1.00 98.25 116 ILE A C 1
ATOM 858 O O . ILE A 1 116 ? 9.508 -4.953 2.189 1.00 98.25 116 ILE A O 1
ATOM 862 N N . GLY A 1 117 ? 10.788 -3.182 2.736 1.00 97.94 117 GLY A N 1
ATOM 863 C CA . GLY A 1 117 ? 11.426 -3.738 3.927 1.00 97.94 117 GLY A CA 1
ATOM 864 C C . GLY A 1 117 ? 10.476 -3.928 5.112 1.00 97.94 117 GLY A C 1
ATOM 865 O O . GLY A 1 117 ? 10.665 -4.868 5.887 1.00 97.94 117 GLY A O 1
ATOM 866 N N . ALA A 1 118 ? 9.414 -3.125 5.215 1.00 97.19 118 ALA A N 1
ATOM 867 C CA . ALA A 1 118 ? 8.373 -3.242 6.235 1.00 97.19 118 ALA A CA 1
ATOM 868 C C . ALA A 1 118 ? 7.413 -4.408 5.937 1.00 97.19 118 ALA A C 1
ATOM 870 O O . ALA A 1 118 ? 6.211 -4.230 5.772 1.00 97.19 118 ALA A O 1
ATOM 871 N N . THR A 1 119 ? 7.952 -5.626 5.870 1.00 97.31 119 THR A N 1
ATOM 872 C CA . THR A 1 119 ? 7.244 -6.854 5.462 1.00 97.31 119 THR A CA 1
ATOM 873 C C . THR A 1 119 ? 5.935 -7.090 6.209 1.00 97.31 119 THR A C 1
ATOM 875 O O . THR A 1 119 ? 4.965 -7.521 5.597 1.00 97.31 119 THR A O 1
ATOM 878 N N . ALA A 1 120 ? 5.876 -6.753 7.500 1.00 96.94 120 ALA A N 1
ATOM 879 C CA . ALA A 1 120 ? 4.661 -6.865 8.296 1.00 96.94 120 ALA A CA 1
ATOM 880 C C . ALA A 1 120 ? 3.533 -5.939 7.811 1.00 96.94 120 ALA A C 1
ATOM 882 O O . ALA A 1 120 ? 2.381 -6.215 8.094 1.00 96.94 120 ALA A O 1
ATOM 883 N N . ALA A 1 121 ? 3.806 -4.857 7.085 1.00 97.06 121 ALA A N 1
ATOM 884 C CA . ALA A 1 121 ? 2.770 -3.989 6.524 1.00 97.06 121 ALA A CA 1
ATOM 885 C C . ALA A 1 121 ? 2.197 -4.508 5.191 1.00 97.06 121 ALA A C 1
ATOM 887 O O . ALA A 1 121 ? 1.235 -3.934 4.685 1.00 97.06 121 ALA A O 1
ATOM 888 N N . LEU A 1 122 ? 2.775 -5.569 4.619 1.00 98.12 122 LEU A N 1
ATOM 889 C CA . LEU A 1 122 ? 2.467 -6.055 3.275 1.00 98.12 122 LEU A CA 1
ATOM 890 C C . LEU A 1 122 ? 1.792 -7.426 3.314 1.00 98.12 122 LEU A C 1
ATOM 892 O O . LEU A 1 122 ? 2.058 -8.241 4.200 1.00 98.12 122 LEU A O 1
ATOM 896 N N . LEU A 1 123 ? 0.936 -7.698 2.329 1.00 97.56 123 LEU A N 1
ATOM 897 C CA . LEU A 1 123 ? 0.338 -9.019 2.161 1.00 97.56 123 LEU A CA 1
ATOM 898 C C . LEU A 1 123 ? 1.422 -10.085 1.887 1.00 97.56 123 LEU A C 1
ATOM 900 O O . LEU A 1 123 ? 2.495 -9.773 1.351 1.00 97.56 123 LEU A O 1
ATOM 904 N N . PRO A 1 124 ? 1.165 -11.363 2.227 1.00 97.69 124 PRO A N 1
ATOM 905 C CA . PRO A 1 124 ? 2.116 -12.446 1.990 1.00 97.69 124 PRO A CA 1
ATOM 906 C C . PRO A 1 124 ? 2.615 -12.491 0.539 1.00 97.69 124 PRO A C 1
ATOM 908 O O . PRO A 1 124 ? 1.842 -12.386 -0.408 1.00 97.69 124 PRO A O 1
ATOM 911 N N . GLY A 1 125 ? 3.930 -12.636 0.354 1.00 97.25 125 GLY A N 1
ATOM 912 C CA . GLY A 1 125 ? 4.569 -12.707 -0.968 1.00 97.25 125 GLY A CA 1
ATOM 913 C C . GLY A 1 125 ? 4.771 -11.362 -1.681 1.00 97.25 125 GLY A C 1
ATOM 914 O O . GLY A 1 125 ? 5.681 -11.255 -2.505 1.00 97.25 125 GLY A O 1
ATOM 915 N N . VAL A 1 126 ? 4.026 -10.311 -1.318 1.00 97.88 126 VAL A N 1
ATOM 916 C CA . VAL A 1 126 ? 4.112 -8.992 -1.972 1.00 97.88 126 VAL A CA 1
ATOM 917 C C . VAL A 1 126 ? 5.492 -8.364 -1.806 1.00 97.88 126 VAL A C 1
ATOM 919 O O . VAL A 1 126 ? 6.060 -7.870 -2.773 1.00 97.88 126 VAL A O 1
ATOM 922 N N . SER A 1 127 ? 6.095 -8.447 -0.617 1.00 98.25 127 SER A N 1
ATOM 923 C CA . SER A 1 127 ? 7.447 -7.912 -0.399 1.00 98.25 127 SER A CA 1
ATOM 924 C C . SER A 1 127 ? 8.484 -8.541 -1.344 1.00 98.25 127 SER A C 1
ATOM 926 O O . SER A 1 127 ? 9.306 -7.832 -1.918 1.00 98.25 127 SER A O 1
ATOM 928 N N . ALA A 1 128 ? 8.429 -9.860 -1.566 1.00 98.38 128 ALA A N 1
ATOM 929 C CA . ALA A 1 128 ? 9.352 -10.544 -2.474 1.00 98.38 128 ALA A CA 1
ATOM 930 C C . ALA A 1 128 ? 9.129 -10.132 -3.937 1.00 98.38 128 ALA A C 1
ATOM 932 O O . ALA A 1 128 ? 10.096 -9.857 -4.649 1.00 98.38 128 ALA A O 1
ATOM 933 N N . LEU A 1 129 ? 7.862 -10.032 -4.360 1.00 98.12 129 LEU A N 1
ATOM 934 C CA . LEU A 1 129 ? 7.491 -9.518 -5.677 1.00 98.12 129 LEU A CA 1
ATOM 935 C C . LEU A 1 129 ? 8.050 -8.106 -5.892 1.00 98.12 129 LEU A C 1
ATOM 937 O O . LEU A 1 129 ? 8.750 -7.871 -6.873 1.00 98.12 129 LEU A O 1
ATOM 941 N N . LEU A 1 130 ? 7.772 -7.186 -4.967 1.00 98.25 130 LEU A N 1
ATOM 942 C CA . LEU A 1 130 ? 8.171 -5.786 -5.084 1.00 98.25 130 LEU A CA 1
ATOM 943 C C . LEU A 1 130 ? 9.692 -5.611 -5.060 1.00 98.25 130 LEU A C 1
ATOM 945 O O . LEU A 1 130 ? 10.205 -4.830 -5.854 1.00 98.25 130 LEU A O 1
ATOM 949 N N . ARG A 1 131 ? 10.427 -6.359 -4.217 1.00 98.38 131 ARG A N 1
ATOM 950 C CA . ARG A 1 131 ? 11.904 -6.320 -4.225 1.00 98.38 131 ARG A CA 1
ATOM 951 C C . ARG A 1 131 ? 12.463 -6.693 -5.588 1.00 98.38 131 ARG A C 1
ATOM 953 O O . ARG A 1 131 ? 13.296 -5.959 -6.104 1.00 98.38 131 ARG A O 1
ATOM 960 N N . ARG A 1 132 ? 11.991 -7.799 -6.174 1.00 98.31 132 ARG A N 1
ATOM 961 C CA . ARG A 1 132 ? 12.441 -8.235 -7.502 1.00 98.31 132 ARG A CA 1
ATOM 962 C C . ARG A 1 132 ? 12.167 -7.155 -8.550 1.00 98.31 132 ARG A C 1
ATOM 964 O O . ARG A 1 132 ? 13.067 -6.772 -9.282 1.00 98.31 132 ARG A O 1
ATOM 971 N N . ARG A 1 133 ? 10.947 -6.613 -8.566 1.00 98.12 133 ARG A N 1
ATOM 972 C CA . ARG A 1 133 ? 10.557 -5.570 -9.526 1.00 98.12 133 ARG A CA 1
ATOM 973 C C . ARG A 1 133 ? 11.369 -4.284 -9.363 1.00 98.12 133 ARG A C 1
ATOM 975 O O . ARG A 1 133 ? 11.737 -3.680 -10.358 1.00 98.12 133 ARG A O 1
ATOM 982 N N . LEU A 1 134 ? 11.680 -3.880 -8.130 1.00 97.88 134 LEU A N 1
ATOM 983 C CA . LEU A 1 134 ? 12.503 -2.698 -7.856 1.00 97.88 134 LEU A CA 1
ATOM 984 C C . LEU A 1 134 ? 13.987 -2.901 -8.213 1.00 97.88 134 LEU A C 1
ATOM 986 O O . LEU A 1 134 ? 14.662 -1.943 -8.582 1.00 97.88 134 LEU A O 1
ATOM 990 N N . GLN A 1 135 ? 14.501 -4.130 -8.112 1.00 97.75 135 GLN A N 1
ATOM 991 C CA . GLN A 1 135 ? 15.855 -4.477 -8.563 1.00 97.75 135 GLN A CA 1
ATOM 992 C C . GLN A 1 135 ? 15.990 -4.405 -10.088 1.00 97.75 135 GLN A C 1
ATOM 994 O O . GLN A 1 135 ? 17.048 -4.047 -10.590 1.00 97.75 135 GLN A O 1
ATOM 999 N N . GLU A 1 136 ? 14.920 -4.732 -10.812 1.00 96.69 136 GLU A N 1
ATOM 1000 C CA . GLU A 1 136 ? 14.849 -4.652 -12.277 1.00 96.69 136 GLU A CA 1
ATOM 1001 C C . GLU A 1 136 ? 14.576 -3.222 -12.784 1.00 96.69 136 GLU A C 1
ATOM 1003 O O . GLU A 1 136 ? 14.741 -2.953 -13.973 1.00 96.69 136 GLU A O 1
ATOM 1008 N N . ALA A 1 137 ? 14.151 -2.309 -11.905 1.00 96.88 137 ALA A N 1
ATOM 1009 C CA . ALA A 1 137 ? 13.807 -0.940 -12.269 1.00 96.88 137 ALA A CA 1
ATOM 1010 C C . ALA A 1 137 ? 15.055 -0.086 -12.517 1.00 96.88 137 ALA A C 1
ATOM 1012 O O . ALA A 1 137 ? 15.952 -0.024 -11.668 1.00 96.88 137 ALA A O 1
ATOM 1013 N N . ALA A 1 138 ? 15.068 0.635 -13.639 1.00 96.00 138 ALA A N 1
ATOM 1014 C CA . ALA A 1 138 ? 16.108 1.615 -13.932 1.00 96.00 138 ALA A CA 1
ATOM 1015 C C . ALA A 1 138 ? 15.980 2.844 -13.016 1.00 96.00 138 ALA A C 1
ATOM 1017 O O . ALA A 1 138 ? 14.871 3.273 -12.688 1.00 96.00 138 ALA A O 1
ATOM 1018 N N . ASP A 1 139 ? 17.115 3.423 -12.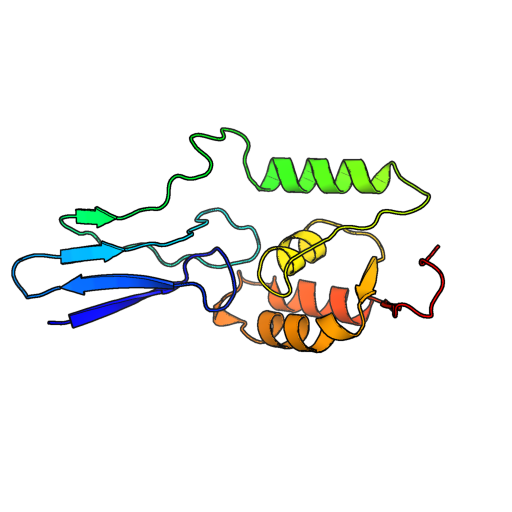631 1.00 96.38 139 ASP A N 1
ATOM 1019 C CA . ASP A 1 139 ? 17.149 4.751 -12.022 1.00 96.38 139 ASP A CA 1
ATOM 1020 C C . ASP A 1 139 ? 17.183 5.813 -13.115 1.00 96.38 139 ASP A C 1
ATOM 1022 O O . ASP A 1 139 ? 18.005 5.752 -14.026 1.00 96.38 139 ASP A O 1
ATOM 1026 N N . TRP A 1 140 ? 16.283 6.780 -13.001 1.00 96.81 140 TRP A N 1
ATOM 1027 C CA . TRP A 1 140 ? 16.195 7.947 -13.866 1.00 96.81 140 TRP A CA 1
ATOM 1028 C C . TRP A 1 140 ? 16.427 9.218 -13.044 1.00 96.81 140 TRP A C 1
ATOM 1030 O O . TRP A 1 140 ? 16.004 9.314 -11.887 1.00 96.81 140 TRP A O 1
ATOM 1040 N N . THR A 1 141 ? 17.092 10.203 -13.635 1.00 96.44 141 THR A N 1
ATOM 1041 C CA . THR A 1 141 ? 17.301 11.538 -13.065 1.00 96.44 141 THR A CA 1
ATOM 1042 C C . THR A 1 141 ? 16.842 12.610 -14.046 1.00 96.44 141 THR A C 1
ATOM 1044 O O . THR A 1 141 ? 16.767 12.359 -15.244 1.00 96.44 141 THR A O 1
ATOM 1047 N N . ASP A 1 142 ? 16.615 13.836 -13.570 1.00 94.50 142 ASP A N 1
ATOM 1048 C CA . ASP A 1 142 ? 16.194 14.963 -14.422 1.00 94.50 142 ASP A CA 1
ATOM 1049 C C . ASP A 1 142 ? 17.177 15.296 -15.567 1.00 94.50 142 ASP A C 1
ATOM 1051 O O . ASP A 1 142 ? 16.830 16.033 -16.490 1.00 94.50 142 ASP A O 1
ATOM 1055 N N . ALA A 1 143 ? 18.411 14.780 -15.509 1.00 95.19 143 ALA A N 1
ATOM 1056 C CA . ALA A 1 143 ? 19.418 14.936 -16.556 1.00 95.19 143 ALA A CA 1
ATOM 1057 C C . ALA A 1 143 ? 19.332 13.861 -17.656 1.00 95.19 143 ALA A C 1
ATOM 1059 O O . ALA A 1 143 ? 19.911 14.045 -18.729 1.00 95.19 143 ALA A O 1
ATOM 1060 N N . ASP A 1 144 ? 18.635 12.752 -17.403 1.00 93.44 144 ASP A N 1
ATOM 1061 C CA . ASP A 1 144 ? 18.515 11.634 -18.332 1.00 93.44 144 ASP A CA 1
ATOM 1062 C C . ASP A 1 144 ? 17.352 11.859 -19.312 1.00 93.44 144 ASP A C 1
ATOM 1064 O O . ASP A 1 144 ? 16.294 12.374 -18.929 1.00 93.44 144 ASP A O 1
ATOM 1068 N N . PRO A 1 145 ? 17.474 11.430 -20.582 1.00 91.88 145 PRO A N 1
ATOM 1069 C CA . PRO A 1 145 ? 16.308 11.347 -21.451 1.00 91.88 145 PRO A CA 1
ATOM 1070 C C . PRO A 1 145 ? 15.266 10.397 -20.845 1.00 91.88 145 PRO A C 1
ATOM 1072 O O . PRO A 1 145 ? 15.603 9.489 -20.080 1.00 91.88 145 PRO A O 1
ATOM 1075 N N . LEU A 1 146 ? 13.992 10.588 -21.198 1.00 86.94 146 LEU A N 1
ATOM 1076 C CA . LEU A 1 146 ? 12.959 9.637 -20.792 1.00 86.94 146 LEU A CA 1
ATOM 1077 C C . LEU A 1 146 ? 13.311 8.230 -21.319 1.00 86.94 146 LEU A C 1
ATOM 1079 O O . LEU A 1 146 ? 13.747 8.115 -22.469 1.00 86.94 146 LEU A O 1
ATOM 1083 N N . PRO A 1 147 ? 13.134 7.174 -20.504 1.00 81.94 147 PRO A N 1
ATOM 1084 C CA . PRO A 1 147 ? 13.390 5.802 -20.928 1.00 81.94 147 PRO A CA 1
ATOM 1085 C C . PRO A 1 147 ? 12.500 5.430 -22.120 1.00 81.94 147 PRO A C 1
ATOM 1087 O O . PRO A 1 147 ? 11.297 5.693 -22.089 1.00 81.94 147 PRO A O 1
ATOM 1090 N N . SER A 1 148 ? 13.104 4.824 -23.144 1.00 67.75 148 SER A N 1
ATOM 1091 C CA . SER A 1 148 ? 12.418 4.229 -24.299 1.00 67.75 148 SER A CA 1
ATOM 1092 C C . SER A 1 148 ? 11.820 2.865 -23.982 1.00 67.75 148 SER A C 1
ATOM 1094 O O . SER A 1 148 ? 12.544 2.086 -23.316 1.00 67.75 148 SER A O 1
#

pLDDT: mean 94.43, std 4.78, range [67.75, 98.38]